Protein AF-A0A960VDH6-F1 (afdb_monomer)

Secondary structure (DSSP, 8-state):
--HHHHHHHHHHHHTT--------S-HHHHHHHHHHHHH-HHHHHHS--TTS-HHHHHHHHHHHHHHHHHHHHHHT-EEES--SPTT-EEEE-TT--TTTEEEES---SSSPEEEEEEE--EEETTTTEEEE-EEEE-

pLDDT: mean 88.42, std 13.86, range [44.41, 98.31]

Nearest PDB structures (foldseek):
  3a6m-assembly1_B  TM=4.992E-01  e=5.431E-04  Thermus thermophilus HB8
  1dkg-assembly1_B  TM=3.661E-01  e=7.391E-02  Escherichia coli
  8xi9-assembly1_A  TM=3.952E-01  e=8.824E+00  Homo sapiens

Sequence (138 aa):
MGIKQAFLAFFRALKKEQLPSTVSESPHLDLLKLLQQEGRLIDFLKEDITSYSDAQVGAAVRKIHAECAKTLELRLSIRPIFKEEENSSVIISLGYDPKEVKVIGNVKGIPPYKGKLLHKGWRAHRGNEVIYPAQVEV

Structure (mmCIF, N/CA/C/O backbone):
data_AF-A0A960VDH6-F1
#
_entry.id   AF-A0A960VDH6-F1
#
loop_
_atom_site.group_PDB
_atom_site.id
_atom_site.type_symbol
_atom_site.label_atom_id
_atom_site.label_alt_id
_atom_site.label_comp_id
_atom_site.label_asym_id
_atom_site.label_entity_id
_atom_site.label_seq_id
_atom_site.pdbx_PDB_ins_code
_atom_site.Cartn_x
_atom_site.Cartn_y
_atom_site.Cartn_z
_atom_site.occupancy
_atom_site.B_iso_or_equiv
_atom_site.auth_seq_id
_atom_site.auth_comp_id
_atom_site.auth_asym_id
_atom_site.auth_atom_id
_atom_site.pdbx_PDB_model_num
ATOM 1 N N . MET A 1 1 ? -51.129 4.937 -35.009 1.00 53.69 1 MET A N 1
ATOM 2 C CA . MET A 1 1 ? -49.772 4.882 -34.420 1.00 53.69 1 MET A CA 1
ATOM 3 C C . MET A 1 1 ? -49.440 3.411 -34.192 1.00 53.69 1 MET A C 1
ATOM 5 O O . MET A 1 1 ? -50.137 2.765 -33.424 1.00 53.69 1 MET A O 1
ATOM 9 N N . GLY A 1 2 ? -48.542 2.825 -34.990 1.00 61.69 2 GLY A N 1
ATOM 10 C CA . GLY A 1 2 ? -48.404 1.363 -35.101 1.00 61.69 2 GLY A CA 1
ATOM 11 C C . GLY A 1 2 ? -47.497 0.748 -34.035 1.00 61.69 2 GLY A C 1
ATOM 12 O O . GLY A 1 2 ? -46.556 1.392 -33.583 1.00 61.69 2 GLY A O 1
ATOM 13 N N . ILE A 1 3 ? -47.732 -0.522 -33.697 1.00 67.00 3 ILE A N 1
ATOM 14 C CA . ILE A 1 3 ? -46.971 -1.325 -32.715 1.00 67.00 3 ILE A CA 1
ATOM 15 C C . ILE A 1 3 ? -45.448 -1.206 -32.915 1.00 67.00 3 ILE A C 1
ATOM 17 O O . ILE A 1 3 ? -44.700 -1.167 -31.945 1.00 67.00 3 ILE A O 1
ATOM 21 N N . LYS A 1 4 ? -44.980 -1.032 -34.160 1.00 63.22 4 LYS A N 1
ATOM 22 C CA . LYS A 1 4 ? -43.563 -0.788 -34.478 1.00 63.22 4 LYS A CA 1
ATOM 23 C C . LYS A 1 4 ? -42.997 0.494 -33.850 1.00 63.22 4 LYS A C 1
ATOM 25 O O . LYS A 1 4 ? -41.855 0.483 -33.411 1.00 63.22 4 LYS A O 1
ATOM 30 N N . GLN A 1 5 ? -43.770 1.580 -33.771 1.00 69.12 5 GLN A N 1
ATOM 31 C CA . GLN A 1 5 ? -43.338 2.819 -33.110 1.00 69.12 5 GLN A CA 1
ATOM 32 C C . GLN A 1 5 ? -43.310 2.668 -31.587 1.00 69.12 5 GLN A C 1
ATOM 34 O O . GLN A 1 5 ? -42.372 3.149 -30.959 1.00 69.12 5 GLN A O 1
ATOM 39 N N . ALA A 1 6 ? -44.282 1.960 -31.005 1.00 72.06 6 ALA A N 1
ATOM 40 C CA . ALA A 1 6 ? -44.299 1.669 -29.570 1.00 72.06 6 ALA A CA 1
ATOM 41 C C . ALA A 1 6 ? -43.136 0.744 -29.166 1.00 72.06 6 ALA A C 1
ATOM 43 O O . ALA A 1 6 ? -42.468 0.993 -28.168 1.00 72.06 6 ALA A O 1
ATOM 44 N N . PHE A 1 7 ? -42.829 -0.262 -29.988 1.00 70.81 7 PHE A N 1
ATOM 45 C CA . PHE A 1 7 ? -41.711 -1.182 -29.777 1.00 70.81 7 PHE A CA 1
ATOM 46 C C . PHE A 1 7 ? -40.356 -0.480 -29.928 1.00 70.81 7 PHE A C 1
ATOM 48 O O . PHE A 1 7 ? -39.466 -0.651 -29.099 1.00 70.81 7 PHE A O 1
ATOM 55 N N . LEU A 1 8 ? -40.209 0.387 -30.936 1.00 70.06 8 LEU A N 1
ATOM 56 C CA . LEU A 1 8 ? -38.997 1.186 -31.115 1.00 70.06 8 LEU A CA 1
ATOM 57 C C . LEU A 1 8 ? -38.811 2.201 -29.978 1.00 70.06 8 LEU A C 1
ATOM 59 O O . LEU A 1 8 ? -37.687 2.403 -29.531 1.00 70.06 8 LEU A O 1
ATOM 63 N N . ALA A 1 9 ? -39.896 2.808 -29.484 1.00 71.25 9 ALA A N 1
ATOM 64 C CA . ALA A 1 9 ? -39.872 3.702 -28.326 1.00 71.25 9 ALA A CA 1
ATOM 65 C C . ALA A 1 9 ? -39.514 2.958 -27.029 1.00 71.25 9 ALA A C 1
ATOM 67 O O . ALA A 1 9 ? -38.718 3.472 -26.247 1.00 71.25 9 ALA A O 1
ATOM 68 N N . PHE A 1 10 ? -40.019 1.735 -26.844 1.00 68.06 10 PHE A N 1
ATOM 69 C CA . PHE A 1 10 ? -39.674 0.860 -25.723 1.00 68.06 10 PHE A CA 1
ATOM 70 C C . PHE A 1 10 ? -38.188 0.472 -25.738 1.00 68.06 10 PHE A C 1
ATOM 72 O O . PHE A 1 10 ? -37.495 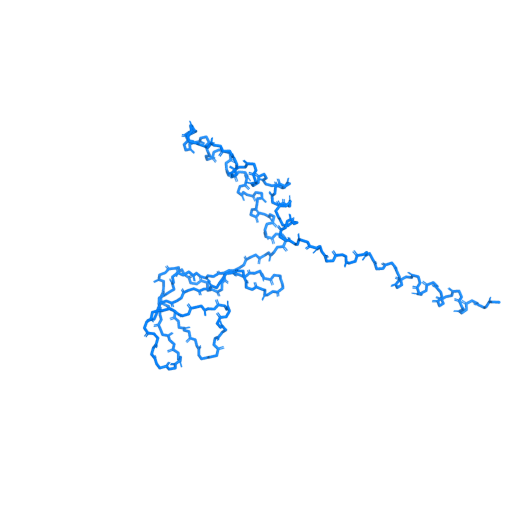0.666 -24.745 1.00 68.06 10 PHE A O 1
ATOM 79 N N . PHE A 1 11 ? -37.645 0.052 -26.886 1.00 66.38 11 PHE A N 1
ATOM 80 C CA . PHE A 1 11 ? -36.203 -0.202 -27.026 1.00 66.38 11 PHE A CA 1
ATOM 81 C C . PHE A 1 11 ? -35.354 1.064 -26.833 1.00 66.38 11 PHE A C 1
ATOM 83 O O . PHE A 1 11 ? -34.258 0.999 -26.277 1.00 66.38 11 PHE A O 1
ATOM 90 N N . ARG A 1 12 ? -35.858 2.236 -27.243 1.00 65.56 12 ARG A N 1
ATOM 91 C CA . ARG A 1 12 ? -35.209 3.529 -26.970 1.00 65.56 12 ARG A CA 1
ATOM 92 C C . ARG A 1 12 ? -35.202 3.865 -25.479 1.00 65.56 12 ARG A C 1
ATOM 94 O O . ARG A 1 12 ? -34.223 4.443 -25.025 1.00 65.56 12 ARG A O 1
ATOM 101 N N . ALA A 1 13 ? -36.259 3.512 -24.748 1.00 61.50 13 ALA A N 1
ATOM 102 C CA . ALA A 1 13 ? -36.373 3.699 -23.304 1.00 61.50 13 ALA A CA 1
ATOM 103 C C . ALA A 1 13 ? -35.462 2.735 -22.527 1.00 61.50 13 ALA A C 1
ATOM 105 O O . ALA A 1 13 ? -34.745 3.187 -21.641 1.00 61.50 13 ALA A O 1
ATOM 106 N N . LEU A 1 14 ? -35.368 1.463 -22.938 1.00 61.03 14 LEU A N 1
ATOM 107 C CA . LEU A 1 14 ? -34.415 0.501 -22.363 1.00 61.03 14 LEU A CA 1
ATOM 108 C C . LEU A 1 14 ? -32.952 0.923 -22.571 1.00 61.03 14 LEU A C 1
ATOM 110 O O . LEU A 1 14 ? -32.110 0.687 -21.714 1.00 61.03 14 LEU A O 1
ATOM 114 N N . LYS A 1 15 ? -32.635 1.601 -23.684 1.00 56.47 15 LYS A N 1
ATOM 115 C CA . LYS A 1 15 ? -31.301 2.184 -23.912 1.00 56.47 15 LYS A CA 1
A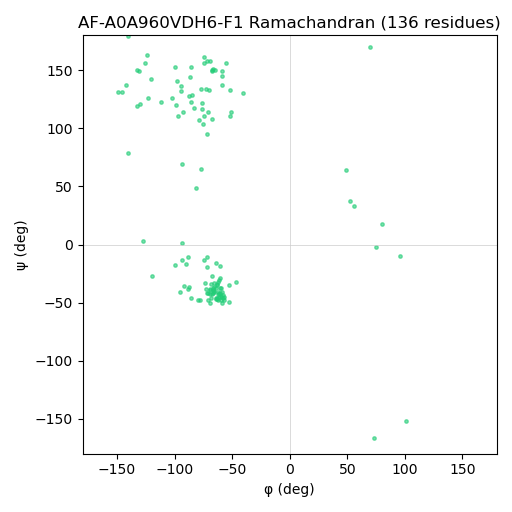TOM 116 C C . LYS A 1 15 ? -31.047 3.457 -23.085 1.00 56.47 15 LYS A C 1
ATOM 118 O O . LYS A 1 15 ? -29.917 3.929 -23.044 1.00 56.47 15 LYS A O 1
ATOM 123 N N . LYS A 1 16 ? -32.092 4.041 -22.483 1.00 50.66 16 LYS A N 1
ATOM 124 C CA . LYS A 1 16 ? -32.052 5.317 -21.748 1.00 50.66 16 LYS A CA 1
ATOM 125 C C . LYS A 1 16 ? -31.971 5.139 -20.230 1.00 50.66 16 LYS A C 1
ATOM 127 O O . LYS A 1 16 ? -31.534 6.067 -19.561 1.00 50.66 16 LYS A O 1
ATOM 132 N N . GLU A 1 17 ? -32.288 3.960 -19.697 1.00 45.94 17 GLU A N 1
ATOM 133 C CA . GLU A 1 17 ? -31.935 3.562 -18.323 1.00 45.94 17 GLU A CA 1
ATOM 134 C C . GLU A 1 17 ? -30.487 3.064 -18.240 1.00 45.94 17 GLU A C 1
ATOM 136 O O . GLU A 1 17 ? -30.166 2.023 -17.671 1.00 45.94 17 GLU A O 1
ATOM 141 N N . GLN A 1 18 ? -29.570 3.840 -18.807 1.00 51.88 18 GLN A N 1
ATOM 142 C CA . GLN A 1 18 ? -28.192 3.754 -18.371 1.00 51.88 18 GLN A CA 1
ATOM 143 C C . GLN A 1 18 ? -28.166 4.486 -17.029 1.00 51.88 18 GLN A C 1
ATOM 145 O O . GLN A 1 18 ? -28.280 5.713 -17.005 1.00 51.88 18 GLN A O 1
ATOM 150 N N . LEU A 1 19 ? -28.118 3.730 -15.919 1.00 48.94 19 LEU A N 1
ATOM 151 C CA . LEU A 1 19 ? -27.856 4.293 -14.588 1.00 48.94 19 LEU A CA 1
ATOM 152 C C . LEU A 1 19 ? -26.758 5.349 -14.746 1.00 48.94 19 LEU A C 1
ATOM 154 O O . LEU A 1 19 ? -25.769 5.044 -15.423 1.00 48.94 19 LEU A O 1
ATOM 158 N N . PRO A 1 20 ? -26.933 6.568 -14.204 1.00 44.41 20 PRO A N 1
ATOM 159 C CA . PRO A 1 20 ? -26.002 7.654 -14.448 1.00 44.41 20 PRO A CA 1
ATOM 160 C C . PRO A 1 20 ? -24.590 7.164 -14.139 1.00 44.41 20 PRO A C 1
ATOM 162 O O . PRO A 1 20 ? -24.248 6.874 -12.996 1.00 44.41 20 PRO A O 1
ATOM 165 N N . SER A 1 21 ? -23.776 7.021 -15.185 1.00 57.09 21 SER A N 1
ATOM 166 C CA . SER A 1 21 ? -22.358 6.717 -15.072 1.00 57.09 21 SER A CA 1
ATOM 167 C C . SER A 1 21 ? -21.658 8.004 -14.664 1.00 57.09 21 SER A C 1
ATOM 169 O O . SER A 1 21 ? -20.916 8.598 -15.446 1.00 57.09 21 SER A O 1
ATOM 171 N N . THR A 1 22 ? -21.961 8.506 -13.469 1.00 53.09 22 THR A N 1
ATOM 172 C CA . THR A 1 22 ? -21.198 9.605 -12.898 1.00 53.09 22 THR A CA 1
ATOM 173 C C . THR A 1 22 ? -19.859 9.014 -12.508 1.00 53.09 22 THR A C 1
ATOM 175 O O . THR A 1 22 ? -19.713 8.411 -11.444 1.00 53.09 22 THR A O 1
ATOM 178 N N . VAL A 1 23 ? -18.879 9.143 -13.402 1.00 61.03 23 VAL A N 1
ATOM 179 C CA . VAL A 1 23 ? -17.484 9.179 -12.974 1.00 61.03 23 VAL A CA 1
ATOM 180 C C . VAL A 1 23 ? -17.448 10.238 -11.883 1.00 61.03 23 VAL A C 1
ATOM 182 O O . VAL A 1 23 ? -17.803 11.388 -12.133 1.00 61.03 23 VAL A O 1
ATOM 185 N N . SER A 1 24 ? -17.161 9.813 -10.657 1.00 71.25 24 SER A N 1
ATOM 186 C CA . SER A 1 24 ? -17.081 10.724 -9.526 1.00 71.25 24 SER A CA 1
ATOM 187 C C . SER A 1 24 ? -16.151 11.877 -9.870 1.00 71.25 24 SER A C 1
ATOM 189 O O . SER A 1 24 ? -15.046 11.645 -10.361 1.00 71.25 24 SER A O 1
ATOM 191 N N . GLU A 1 25 ? -16.576 13.107 -9.589 1.00 78.31 25 GLU A N 1
ATOM 192 C CA . GLU A 1 25 ? -15.725 14.292 -9.741 1.00 78.31 25 GLU A CA 1
ATOM 193 C C . GLU A 1 25 ? -14.480 14.211 -8.842 1.00 78.31 25 GLU A C 1
ATOM 195 O O . GLU A 1 25 ? -13.485 14.889 -9.092 1.00 78.31 25 GLU A O 1
ATOM 200 N N . SER A 1 26 ? -14.502 13.348 -7.815 1.00 87.06 26 SER A N 1
ATOM 201 C CA . SER A 1 26 ? -13.379 13.135 -6.909 1.00 87.06 26 SER A CA 1
ATOM 202 C C . SER A 1 26 ? -13.198 11.655 -6.518 1.00 87.06 26 SER A C 1
ATOM 204 O O . SER A 1 26 ? -13.543 11.239 -5.405 1.00 87.06 26 SER A O 1
ATOM 206 N N . PRO A 1 27 ? -12.596 10.832 -7.403 1.00 85.88 27 PRO A N 1
ATOM 207 C CA . PRO A 1 27 ? -12.408 9.398 -7.159 1.00 85.88 27 PRO A CA 1
ATOM 208 C C . PRO A 1 27 ? -11.537 9.093 -5.930 1.00 85.88 27 PRO A C 1
ATOM 210 O O . PRO A 1 27 ? -11.729 8.083 -5.253 1.00 85.88 27 PRO A O 1
ATOM 213 N N . HIS A 1 28 ? -10.592 9.982 -5.610 1.00 88.44 28 HIS A N 1
ATOM 214 C CA . HIS A 1 28 ? -9.726 9.847 -4.439 1.00 88.44 28 HIS A CA 1
ATOM 215 C C . HIS A 1 28 ? -10.498 10.034 -3.126 1.00 88.44 28 HIS A C 1
ATOM 217 O O . HIS A 1 28 ? -10.264 9.295 -2.169 1.00 88.44 28 HIS A O 1
ATOM 223 N N . LEU A 1 29 ? -11.452 10.972 -3.077 1.00 93.12 29 LEU A N 1
ATOM 224 C CA . LEU A 1 29 ? -12.315 11.137 -1.908 1.00 93.12 29 LEU A CA 1
ATOM 225 C C . LEU A 1 29 ? -13.268 9.955 -1.747 1.00 93.12 29 LEU A C 1
ATOM 227 O O . LEU A 1 29 ? -13.548 9.560 -0.620 1.00 93.12 29 LEU A O 1
ATOM 231 N N . ASP A 1 30 ? -13.734 9.351 -2.837 1.00 90.94 30 ASP A N 1
ATOM 232 C CA . ASP A 1 30 ? -14.597 8.172 -2.749 1.00 90.94 30 ASP A CA 1
ATOM 233 C C . ASP A 1 30 ? -13.862 6.938 -2.230 1.00 90.94 30 ASP A C 1
ATOM 235 O O . ASP A 1 30 ? -14.407 6.212 -1.397 1.00 90.94 30 ASP A O 1
ATOM 239 N N . LEU A 1 31 ? -12.604 6.734 -2.631 1.00 91.25 31 LEU A N 1
ATOM 240 C CA . LEU A 1 31 ? -11.763 5.708 -2.019 1.00 91.25 31 LEU A CA 1
ATOM 241 C C . LEU A 1 31 ? -11.590 5.953 -0.512 1.00 91.25 31 LEU A C 1
ATOM 243 O O . LEU A 1 31 ? -11.740 5.023 0.280 1.00 91.25 31 LEU A O 1
ATOM 247 N N . LEU A 1 32 ? -11.322 7.197 -0.104 1.00 95.00 32 LEU A N 1
ATOM 248 C CA . LEU A 1 32 ? -11.192 7.553 1.312 1.00 95.00 32 LEU A CA 1
ATOM 249 C C . LEU A 1 32 ? -12.491 7.329 2.096 1.00 95.00 32 LEU A C 1
ATOM 251 O O . LEU A 1 32 ? -12.436 6.794 3.203 1.00 95.00 32 LEU A O 1
ATOM 255 N N . LYS A 1 33 ? -13.655 7.672 1.525 1.00 95.19 33 LYS A N 1
ATOM 256 C CA . LYS A 1 33 ? -14.966 7.386 2.134 1.00 95.19 33 LYS A CA 1
ATOM 257 C C . LYS A 1 33 ? -15.137 5.891 2.381 1.00 95.19 33 LYS A C 1
ATOM 259 O O . LYS A 1 33 ? -15.520 5.519 3.482 1.00 95.19 33 LYS A O 1
ATOM 264 N N . LEU A 1 34 ? -14.808 5.047 1.400 1.00 94.62 34 LEU A N 1
ATOM 265 C CA . LEU A 1 34 ? -14.911 3.590 1.539 1.00 94.62 34 LEU A CA 1
ATOM 266 C C . LEU A 1 34 ? -13.990 3.054 2.640 1.00 94.62 34 LEU A C 1
ATOM 268 O O . LEU A 1 34 ? -14.432 2.293 3.494 1.00 94.62 34 LEU A O 1
ATOM 272 N N . LEU A 1 35 ? -12.724 3.476 2.659 1.00 96.88 35 LEU A N 1
ATOM 273 C CA . LEU A 1 35 ? -11.766 3.045 3.685 1.00 96.88 35 LEU A CA 1
ATOM 274 C C . LEU A 1 35 ? -12.179 3.497 5.091 1.00 96.88 35 LEU A C 1
ATOM 276 O O . LEU A 1 35 ? -11.977 2.767 6.062 1.00 96.88 35 LEU A O 1
ATOM 280 N N . GLN A 1 36 ? -12.787 4.676 5.207 1.00 97.62 36 GLN A N 1
ATOM 281 C CA . GLN A 1 36 ? -13.341 5.147 6.469 1.00 97.62 36 GLN A CA 1
ATOM 282 C C . GLN A 1 36 ? -14.594 4.365 6.883 1.00 97.62 36 GLN A C 1
ATOM 284 O O . GLN A 1 36 ? -14.683 3.946 8.033 1.00 97.62 36 GLN A O 1
ATOM 289 N N . GLN A 1 37 ? -15.549 4.161 5.971 1.00 96.56 37 GLN A N 1
ATOM 290 C CA . GLN A 1 37 ? -16.810 3.466 6.252 1.00 96.56 37 GLN A CA 1
ATOM 291 C C . GLN A 1 37 ? -16.590 2.014 6.676 1.00 96.56 37 GLN A C 1
ATOM 293 O O . GLN A 1 37 ? -17.229 1.554 7.617 1.00 96.56 37 GLN A O 1
ATOM 298 N N . GLU A 1 38 ? -15.684 1.313 5.999 1.00 95.62 38 GLU A N 1
ATOM 299 C CA . GLU A 1 38 ? -15.466 -0.115 6.228 1.00 95.62 38 GLU A CA 1
ATOM 300 C C . GLU A 1 38 ? -14.443 -0.383 7.336 1.00 95.62 38 GLU A C 1
ATOM 302 O O . GLU A 1 38 ? -14.621 -1.327 8.095 1.00 95.62 38 GLU A O 1
ATOM 307 N N . GLY A 1 39 ? -13.373 0.420 7.434 1.00 95.62 39 GLY A N 1
ATOM 308 C CA . GLY A 1 39 ? -12.230 0.119 8.305 1.00 95.62 39 GLY A CA 1
ATOM 309 C C . GLY A 1 39 ? -11.815 1.220 9.275 1.00 95.62 39 GLY A C 1
ATOM 310 O O . GLY A 1 39 ? -10.832 1.035 9.983 1.00 95.62 39 GLY A O 1
ATOM 311 N N . ARG A 1 40 ? -12.525 2.355 9.330 1.00 97.25 40 ARG A N 1
ATOM 312 C CA . ARG A 1 40 ? -12.214 3.501 10.211 1.00 97.25 40 ARG A CA 1
ATOM 313 C C . ARG A 1 40 ? -10.796 4.066 10.046 1.00 97.25 40 ARG A C 1
ATOM 315 O O . ARG A 1 40 ? -10.190 4.533 11.011 1.00 97.25 40 ARG A O 1
ATOM 322 N N . LEU A 1 41 ? -10.252 4.019 8.827 1.00 97.81 41 LEU A N 1
ATOM 323 C CA . LEU A 1 41 ? -8.872 4.437 8.557 1.00 97.81 41 LEU A CA 1
ATOM 324 C C . LEU A 1 41 ? -8.587 5.883 8.986 1.00 97.81 41 LEU A C 1
ATOM 326 O O . LEU A 1 41 ? -7.549 6.151 9.582 1.00 97.81 41 LEU A O 1
ATOM 330 N N . ILE A 1 42 ? -9.484 6.819 8.666 1.00 97.69 42 ILE A N 1
ATOM 331 C CA . ILE A 1 42 ? -9.277 8.244 8.951 1.00 97.69 42 ILE A CA 1
ATOM 332 C C . ILE A 1 42 ? -9.331 8.483 10.457 1.00 97.69 42 ILE A C 1
ATOM 334 O O . ILE A 1 42 ? -8.467 9.188 10.968 1.00 97.69 42 ILE A O 1
ATOM 338 N N . ASP A 1 43 ? -10.283 7.864 11.164 1.00 96.88 43 ASP A N 1
ATOM 339 C CA . ASP A 1 43 ? -10.349 7.949 12.630 1.00 96.88 43 ASP A CA 1
ATOM 340 C C . ASP A 1 43 ? -9.043 7.457 13.259 1.00 96.88 43 ASP A C 1
ATOM 342 O O . ASP A 1 43 ? -8.465 8.146 14.092 1.00 96.88 43 ASP A O 1
ATOM 346 N N . PHE A 1 44 ? -8.543 6.296 12.820 1.00 96.44 44 PHE A N 1
ATOM 347 C CA . PHE A 1 44 ? -7.299 5.725 13.334 1.00 96.44 44 PHE A CA 1
ATOM 348 C C . PHE A 1 44 ? -6.092 6.644 13.115 1.00 96.44 44 PHE A C 1
ATOM 350 O O . PHE A 1 44 ? -5.300 6.838 14.028 1.00 96.44 44 PHE A O 1
ATOM 357 N N . LEU A 1 45 ? -5.955 7.237 11.924 1.00 97.00 45 LEU A N 1
ATOM 358 C CA . LEU A 1 45 ? -4.850 8.152 11.610 1.00 97.00 45 LEU A CA 1
ATOM 359 C C . LEU A 1 45 ? -4.960 9.512 12.320 1.00 97.00 45 LEU A C 1
ATOM 361 O O . LEU A 1 45 ? -3.976 10.248 12.377 1.00 97.00 45 LEU A O 1
ATOM 365 N N . LYS A 1 46 ? -6.154 9.882 12.794 1.00 97.06 46 LYS A N 1
ATOM 366 C CA . LYS A 1 46 ? -6.415 11.128 13.529 1.00 97.06 46 LYS A CA 1
ATOM 367 C C . LYS A 1 46 ? -6.337 10.963 15.047 1.00 97.06 46 LYS A C 1
ATOM 369 O O . LYS A 1 46 ? -6.295 11.978 15.738 1.00 97.06 46 LYS A O 1
ATOM 374 N N . GLU A 1 47 ? -6.319 9.732 15.545 1.00 95.50 47 GLU A N 1
ATOM 375 C CA . GLU A 1 47 ? -6.169 9.418 16.963 1.00 95.50 47 GLU A CA 1
ATOM 376 C C . GLU A 1 47 ? -4.729 9.679 17.429 1.00 95.50 47 GLU A C 1
ATOM 378 O O . GLU A 1 47 ? -3.765 9.258 16.785 1.00 95.50 47 GLU A O 1
ATOM 383 N N . ASP A 1 48 ? -4.575 10.343 18.576 1.00 96.00 48 ASP A N 1
ATOM 384 C CA . ASP A 1 48 ? -3.282 10.427 19.253 1.00 96.00 48 ASP A CA 1
ATOM 385 C C . ASP A 1 48 ? -3.022 9.125 20.010 1.00 96.00 48 ASP A C 1
ATOM 387 O O . ASP A 1 48 ? -3.625 8.851 21.049 1.00 96.00 48 ASP A O 1
ATOM 391 N N . ILE A 1 49 ? -2.102 8.320 19.482 1.00 95.75 49 ILE A N 1
ATOM 392 C CA . ILE A 1 49 ? -1.780 7.019 20.062 1.00 95.75 49 ILE A CA 1
ATOM 393 C C . ILE A 1 49 ? -0.603 7.031 21.041 1.00 95.75 49 ILE A C 1
ATOM 395 O O . ILE A 1 49 ? -0.244 5.976 21.557 1.00 95.75 49 ILE A O 1
ATOM 399 N N . THR A 1 50 ? 0.004 8.191 21.312 1.00 96.69 50 THR A N 1
ATOM 400 C CA . THR A 1 50 ? 1.256 8.292 22.089 1.00 96.69 50 THR A CA 1
ATOM 401 C C . THR A 1 50 ? 1.144 7.756 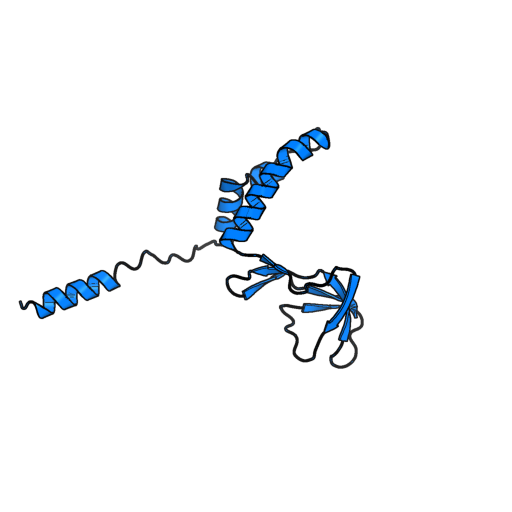23.516 1.00 96.69 50 THR A C 1
ATOM 403 O O . THR A 1 50 ? 2.131 7.282 24.074 1.00 96.69 50 THR A O 1
ATOM 406 N N . SER A 1 51 ? -0.053 7.811 24.104 1.00 95.62 51 SER A N 1
ATOM 407 C CA . SER A 1 51 ? -0.318 7.335 25.466 1.00 95.62 51 SER A CA 1
ATOM 408 C C . SER A 1 51 ? -0.697 5.851 25.553 1.00 95.62 51 SER A C 1
ATOM 410 O O . SER A 1 51 ? -0.741 5.299 26.655 1.00 95.62 51 SER A O 1
ATOM 412 N N . TYR A 1 52 ? -0.968 5.187 24.424 1.00 96.06 52 TYR A N 1
ATOM 413 C CA . TYR A 1 52 ? -1.341 3.775 24.412 1.00 96.06 52 TYR A CA 1
ATOM 414 C C . TYR A 1 52 ? -0.106 2.876 24.372 1.00 96.06 52 TYR A C 1
ATOM 416 O O . TYR A 1 52 ? 0.880 3.150 23.695 1.00 96.06 52 TYR A O 1
ATOM 424 N N . SER A 1 53 ? -0.189 1.740 25.059 1.00 97.56 53 SER A N 1
ATOM 425 C CA . SER A 1 53 ? 0.806 0.675 24.923 1.00 97.56 53 SER A CA 1
ATOM 426 C C . SER A 1 53 ? 0.693 -0.046 23.575 1.00 97.56 53 SER A C 1
ATOM 428 O O . SER A 1 53 ? -0.393 -0.134 22.992 1.00 97.56 53 SER A O 1
ATOM 430 N N . ASP A 1 54 ? 1.780 -0.688 23.139 1.00 97.31 54 ASP A N 1
ATOM 431 C CA . ASP A 1 54 ? 1.802 -1.533 21.934 1.00 97.31 54 ASP A CA 1
ATOM 432 C C . ASP A 1 54 ? 0.703 -2.606 21.941 1.00 97.31 54 ASP A C 1
ATOM 434 O O . ASP A 1 54 ? 0.128 -2.930 20.902 1.00 97.31 54 ASP A O 1
ATOM 438 N N . ALA A 1 55 ? 0.369 -3.146 23.118 1.00 96.75 55 ALA A N 1
ATOM 439 C CA . ALA A 1 55 ? -0.694 -4.135 23.266 1.00 96.75 55 ALA A CA 1
ATOM 440 C C . ALA A 1 55 ? -2.082 -3.539 22.974 1.00 96.75 55 ALA A C 1
ATOM 442 O O . ALA A 1 55 ? -2.890 -4.169 22.289 1.00 96.75 55 ALA A O 1
ATOM 443 N N . GLN A 1 56 ? -2.353 -2.320 23.451 1.00 94.81 56 GLN A N 1
ATOM 444 C CA . GLN A 1 56 ? -3.613 -1.613 23.201 1.00 94.81 56 GLN A CA 1
ATOM 445 C C . GLN A 1 56 ? -3.735 -1.204 21.730 1.00 94.81 56 GLN A C 1
ATOM 447 O O . GLN A 1 56 ? -4.763 -1.476 21.105 1.00 94.81 56 GLN A O 1
ATOM 452 N N . VAL A 1 57 ? -2.670 -0.635 21.152 1.00 96.12 57 VAL A N 1
ATOM 453 C CA . VAL A 1 57 ? -2.626 -0.296 19.721 1.00 96.12 57 VAL A CA 1
ATOM 454 C C . VAL A 1 57 ? -2.815 -1.558 18.882 1.00 96.12 57 VAL A C 1
ATOM 456 O O . VAL A 1 57 ? -3.666 -1.597 17.995 1.00 96.12 57 VAL A O 1
ATOM 459 N N . GLY A 1 58 ? -2.086 -2.626 19.209 1.00 95.31 58 GLY A N 1
ATOM 460 C CA . GLY A 1 58 ? -2.162 -3.918 18.536 1.00 95.31 58 GLY A CA 1
ATOM 461 C C . GLY A 1 58 ? -3.552 -4.555 18.587 1.00 95.31 58 GLY A C 1
ATOM 462 O O . GLY A 1 58 ? -3.982 -5.153 17.600 1.00 95.31 58 GLY A O 1
ATOM 463 N N . ALA A 1 59 ? -4.271 -4.423 19.704 1.00 91.69 59 ALA A N 1
ATOM 464 C CA . ALA A 1 59 ? -5.632 -4.938 19.842 1.00 91.69 59 ALA A CA 1
ATOM 465 C C . ALA A 1 59 ? -6.624 -4.213 18.915 1.00 91.69 59 ALA A C 1
ATOM 467 O O . ALA A 1 59 ? -7.466 -4.863 18.294 1.00 91.69 59 ALA A O 1
ATOM 468 N N . ALA A 1 60 ? -6.501 -2.890 18.774 1.00 90.94 60 ALA A N 1
ATOM 469 C CA . ALA A 1 60 ? -7.390 -2.088 17.935 1.00 90.94 60 ALA A CA 1
ATOM 470 C C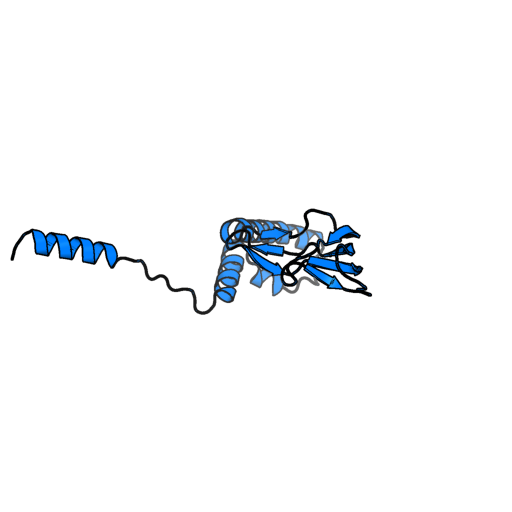 . ALA A 1 60 ? -7.030 -2.166 16.438 1.00 90.94 60 ALA A C 1
ATOM 472 O O . ALA A 1 60 ? -7.897 -2.412 15.592 1.00 90.94 60 ALA A O 1
ATOM 473 N N . VAL A 1 61 ? -5.747 -2.000 16.095 1.00 96.50 61 VAL A N 1
ATOM 474 C CA . VAL A 1 61 ? -5.298 -1.822 14.704 1.00 96.50 61 VAL A CA 1
ATOM 475 C C . VAL A 1 61 ? -5.492 -3.072 13.849 1.00 96.50 61 VAL A C 1
ATOM 477 O O . VAL A 1 61 ? -5.704 -2.960 12.647 1.00 96.50 61 VAL A O 1
ATOM 480 N N . ARG A 1 62 ? -5.482 -4.275 14.440 1.00 96.81 62 ARG A N 1
ATOM 481 C CA . ARG A 1 62 ? -5.666 -5.530 13.686 1.00 96.81 62 ARG A CA 1
ATOM 482 C C . ARG A 1 62 ? -6.993 -5.566 12.933 1.00 96.81 62 ARG A C 1
ATOM 484 O O . ARG A 1 62 ? -7.019 -6.009 11.786 1.00 96.81 62 ARG A O 1
ATOM 491 N N . LYS A 1 63 ? -8.073 -5.083 13.557 1.00 95.94 63 LYS A N 1
ATOM 492 C CA . LYS A 1 63 ? -9.396 -5.024 12.925 1.00 95.94 63 LYS A CA 1
ATOM 493 C C . LYS A 1 63 ? -9.423 -3.980 11.804 1.00 95.94 63 LYS A C 1
ATOM 495 O O . LYS A 1 63 ? -9.755 -4.326 10.675 1.00 95.94 63 LYS A O 1
ATOM 500 N N . ILE A 1 64 ? -8.968 -2.761 12.104 1.00 97.69 64 ILE A N 1
ATOM 501 C CA . ILE A 1 64 ? -8.845 -1.640 11.151 1.00 97.69 64 ILE A CA 1
ATOM 502 C C . ILE A 1 64 ? -8.051 -2.073 9.911 1.00 97.69 64 ILE A C 1
ATOM 504 O O . ILE A 1 64 ? -8.501 -1.909 8.778 1.00 97.69 64 ILE A O 1
ATOM 508 N N . HIS A 1 65 ? -6.890 -2.697 10.125 1.00 97.94 65 HIS A N 1
ATOM 509 C CA . HIS A 1 65 ? -6.036 -3.230 9.070 1.00 97.94 65 HIS A CA 1
ATOM 510 C C . HIS A 1 65 ? -6.770 -4.271 8.218 1.00 97.94 65 HIS A C 1
ATOM 512 O O . HIS A 1 65 ? -6.765 -4.169 6.992 1.00 97.94 65 HIS A O 1
ATOM 518 N N . ALA A 1 66 ? -7.409 -5.267 8.843 1.00 97.75 66 ALA A N 1
ATOM 519 C CA . ALA A 1 66 ? -8.114 -6.326 8.124 1.00 97.75 66 ALA A CA 1
ATOM 520 C C . ALA A 1 66 ? -9.257 -5.778 7.250 1.00 97.75 66 ALA A C 1
ATOM 522 O O . ALA A 1 66 ? -9.411 -6.191 6.099 1.00 97.75 66 ALA A O 1
ATOM 523 N N . GLU A 1 67 ? -10.027 -4.821 7.766 1.00 97.62 67 GLU A N 1
ATOM 524 C CA . GLU A 1 67 ? -11.156 -4.208 7.060 1.00 97.62 67 GLU A CA 1
ATOM 525 C C . GLU A 1 67 ? -10.695 -3.294 5.911 1.00 97.62 67 GLU A C 1
ATOM 527 O O . GLU A 1 67 ? -11.224 -3.379 4.795 1.00 97.62 67 GLU A O 1
ATOM 532 N N . CYS A 1 68 ? -9.642 -2.496 6.121 1.00 97.19 68 CYS A N 1
ATOM 533 C CA . CYS A 1 68 ? -9.033 -1.689 5.060 1.00 97.19 68 CYS A CA 1
ATOM 534 C C . CYS A 1 68 ? -8.436 -2.569 3.953 1.00 97.19 68 CYS A C 1
ATOM 536 O O . CYS A 1 68 ? -8.684 -2.328 2.770 1.00 97.19 68 CYS A O 1
ATOM 538 N N . ALA A 1 69 ? -7.697 -3.621 4.320 1.00 96.56 69 ALA A N 1
ATOM 539 C CA . ALA A 1 69 ? -7.090 -4.548 3.367 1.00 96.56 69 ALA A CA 1
ATOM 540 C C . ALA A 1 69 ? -8.151 -5.260 2.516 1.00 96.56 69 ALA A C 1
ATOM 542 O O . ALA A 1 69 ? -8.041 -5.302 1.290 1.00 96.56 69 ALA A O 1
ATOM 543 N N . LYS A 1 70 ? -9.227 -5.750 3.147 1.00 96.12 70 LYS A N 1
ATOM 544 C CA . LYS A 1 70 ? -10.374 -6.345 2.446 1.00 96.12 70 LYS A CA 1
ATOM 545 C C . LYS A 1 70 ? -11.007 -5.358 1.461 1.00 96.12 70 LYS A C 1
ATOM 547 O O . LYS A 1 70 ? -11.319 -5.733 0.332 1.00 96.12 70 LYS A O 1
ATOM 552 N N . THR A 1 71 ? -11.176 -4.102 1.867 1.00 94.56 71 THR A N 1
ATOM 553 C CA . THR A 1 71 ? -11.760 -3.052 1.021 1.00 94.56 71 THR A CA 1
ATOM 554 C C . THR A 1 71 ? -10.891 -2.765 -0.204 1.00 94.56 71 THR A C 1
ATOM 556 O O . THR A 1 71 ? -11.407 -2.728 -1.323 1.00 94.56 71 THR A O 1
ATOM 559 N N . LEU A 1 72 ? -9.573 -2.629 -0.026 1.00 93.38 72 LEU A N 1
ATOM 560 C CA . LEU A 1 72 ? -8.633 -2.440 -1.136 1.00 93.38 72 LEU A CA 1
ATOM 561 C C . LEU A 1 72 ? -8.640 -3.629 -2.102 1.00 93.38 72 LEU A C 1
ATOM 563 O O . LEU A 1 7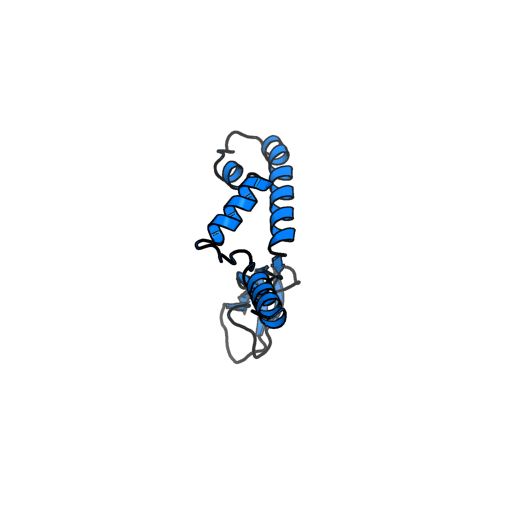2 ? -8.664 -3.430 -3.318 1.00 93.38 72 LEU A O 1
ATOM 567 N N . GLU A 1 73 ? -8.670 -4.856 -1.582 1.00 93.38 73 GLU A N 1
ATOM 568 C CA . GLU A 1 73 ? -8.684 -6.058 -2.414 1.00 93.38 73 GLU A CA 1
ATOM 569 C C . GLU A 1 73 ? -9.953 -6.146 -3.273 1.00 93.38 73 GLU A C 1
ATOM 571 O O . GLU A 1 73 ? -9.860 -6.348 -4.484 1.00 93.38 73 GLU A O 1
ATOM 576 N N . LEU A 1 74 ? -11.128 -5.916 -2.671 1.00 90.50 74 LEU A N 1
ATOM 577 C CA . LEU A 1 74 ? -12.424 -5.974 -3.357 1.00 90.50 74 LEU A CA 1
ATOM 578 C C . LEU A 1 74 ? -12.600 -4.879 -4.416 1.00 90.50 74 LEU A C 1
ATOM 580 O O . LEU A 1 74 ? -13.299 -5.081 -5.412 1.00 90.50 74 LEU A O 1
ATOM 584 N N . ARG A 1 75 ? -12.028 -3.691 -4.189 1.00 87.44 75 ARG A N 1
ATOM 585 C CA . ARG A 1 75 ? -12.255 -2.527 -5.056 1.00 87.44 75 ARG A CA 1
ATOM 586 C C . ARG A 1 75 ? -11.173 -2.354 -6.120 1.00 87.44 75 ARG A C 1
ATOM 588 O O . ARG A 1 75 ? -11.524 -2.050 -7.260 1.00 87.44 75 ARG A O 1
ATOM 595 N N . LEU A 1 76 ? -9.903 -2.563 -5.765 1.00 88.25 76 LEU A N 1
ATOM 596 C CA . LEU A 1 76 ? -8.741 -2.200 -6.590 1.00 88.25 76 LEU A CA 1
ATOM 597 C C . LEU A 1 76 ? -7.854 -3.393 -6.977 1.00 88.25 76 LEU A C 1
ATOM 599 O O . LEU A 1 76 ? -7.187 -3.337 -8.012 1.00 88.25 76 LEU A O 1
ATOM 603 N N . SER A 1 77 ? -7.841 -4.458 -6.164 1.00 92.38 77 SER A N 1
ATOM 604 C CA . SER A 1 77 ? -6.974 -5.635 -6.339 1.00 92.38 77 SER A CA 1
ATOM 605 C C . SER A 1 77 ? -5.513 -5.230 -6.581 1.00 92.38 77 SER A C 1
ATOM 607 O O . SER A 1 77 ? -4.953 -5.419 -7.660 1.00 92.38 77 SER A O 1
ATOM 609 N N . ILE A 1 78 ? -4.896 -4.594 -5.586 1.00 94.12 78 ILE A N 1
ATOM 610 C CA . ILE A 1 78 ? -3.543 -4.040 -5.716 1.00 94.12 78 ILE A CA 1
ATOM 611 C C . ILE A 1 78 ? -2.525 -5.180 -5.807 1.00 94.12 78 ILE A C 1
ATOM 613 O O . ILE A 1 78 ? -2.569 -6.135 -5.029 1.00 94.12 78 ILE A O 1
ATOM 617 N N . ARG A 1 79 ? -1.600 -5.099 -6.764 1.00 95.12 79 ARG A N 1
ATOM 618 C CA . ARG A 1 79 ? -0.537 -6.091 -6.978 1.00 95.12 79 ARG A CA 1
ATOM 619 C C . ARG A 1 79 ? 0.809 -5.393 -7.151 1.00 95.12 79 ARG A C 1
ATOM 621 O O . ARG A 1 79 ? 0.838 -4.257 -7.631 1.00 95.12 79 ARG A O 1
ATOM 628 N N . PRO A 1 80 ? 1.920 -6.032 -6.759 1.00 96.38 80 PRO A N 1
ATOM 629 C CA . PRO A 1 80 ? 3.230 -5.443 -6.962 1.00 96.38 80 PRO A CA 1
ATOM 630 C C . PRO A 1 80 ? 3.643 -5.522 -8.440 1.00 96.38 80 PRO A C 1
ATOM 632 O O . PRO A 1 80 ? 3.126 -6.356 -9.189 1.00 96.38 80 PRO A O 1
ATOM 635 N N . ILE A 1 81 ? 4.548 -4.637 -8.870 1.00 96.19 81 ILE A N 1
ATOM 636 C CA . ILE A 1 81 ? 5.088 -4.651 -10.241 1.00 96.19 81 ILE A CA 1
ATOM 637 C C . ILE A 1 81 ? 6.143 -5.757 -10.370 1.00 96.19 81 ILE A C 1
ATOM 639 O O . ILE A 1 81 ? 6.050 -6.571 -11.285 1.00 96.19 81 ILE A O 1
ATOM 643 N N . PHE A 1 82 ? 7.075 -5.830 -9.417 1.00 96.88 82 PHE A N 1
ATOM 644 C CA . PHE A 1 82 ? 8.000 -6.955 -9.244 1.00 96.88 82 PHE A CA 1
ATOM 645 C C . PHE A 1 82 ? 7.485 -7.911 -8.165 1.00 96.88 82 PHE A C 1
ATOM 647 O O . PHE A 1 82 ? 6.933 -7.478 -7.155 1.00 96.88 82 PHE A O 1
ATOM 654 N N . LYS A 1 83 ? 7.637 -9.221 -8.375 1.00 96.38 83 LYS A N 1
ATOM 655 C CA . LYS A 1 83 ? 7.264 -10.241 -7.371 1.00 96.38 83 LYS A CA 1
ATOM 656 C C . LYS A 1 83 ? 8.419 -10.569 -6.434 1.00 96.38 83 LYS A C 1
ATOM 658 O O . LYS A 1 83 ? 8.213 -11.198 -5.404 1.00 96.38 83 LYS A O 1
ATOM 663 N N . GLU A 1 84 ? 9.615 -10.186 -6.840 1.00 97.44 84 GLU A N 1
ATOM 664 C CA . GLU A 1 84 ? 10.851 -10.350 -6.121 1.00 97.44 84 GLU A CA 1
ATOM 665 C C . GLU A 1 84 ? 10.857 -9.481 -4.860 1.00 97.44 84 GLU A C 1
ATOM 667 O O . GLU A 1 84 ? 10.260 -8.401 -4.811 1.00 97.44 84 GLU A O 1
ATOM 672 N N . GLU A 1 85 ? 11.550 -9.962 -3.832 1.00 96.88 85 GLU A N 1
ATOM 673 C CA . GLU A 1 85 ? 11.725 -9.221 -2.589 1.00 96.88 85 GLU A CA 1
ATOM 674 C C . GLU A 1 85 ? 12.593 -7.981 -2.807 1.00 96.88 85 GLU A C 1
ATOM 676 O O . GLU A 1 85 ? 13.503 -7.959 -3.645 1.00 96.88 85 GLU A O 1
ATOM 681 N N . GLU A 1 86 ? 12.350 -6.944 -2.014 1.00 95.88 86 GLU A N 1
ATOM 682 C CA . GLU A 1 86 ? 13.243 -5.792 -1.978 1.00 95.88 86 GLU A CA 1
ATOM 683 C C . GLU A 1 86 ? 14.652 -6.243 -1.572 1.00 95.88 86 GLU A C 1
ATOM 685 O O . GLU A 1 86 ? 14.845 -7.147 -0.759 1.00 95.88 86 GLU A O 1
ATOM 690 N N . ASN A 1 87 ? 15.653 -5.591 -2.149 1.00 97.12 87 ASN A N 1
ATOM 691 C CA . ASN A 1 87 ? 17.074 -5.925 -2.135 1.00 97.12 87 ASN A CA 1
ATOM 692 C C . ASN A 1 87 ? 17.521 -7.090 -3.028 1.00 97.12 87 ASN A C 1
ATOM 694 O O . ASN A 1 87 ? 18.727 -7.337 -3.113 1.00 97.12 87 ASN A O 1
ATOM 698 N N . SER A 1 88 ? 16.611 -7.765 -3.730 1.00 97.62 88 SER A N 1
ATOM 699 C CA . SER A 1 88 ? 16.975 -8.766 -4.738 1.00 97.62 88 SER A CA 1
ATOM 700 C C . SER A 1 88 ? 17.618 -8.136 -5.983 1.00 97.62 88 SER A C 1
ATOM 702 O O . SER A 1 88 ? 17.436 -6.950 -6.275 1.00 97.62 88 SER A O 1
ATOM 704 N N . SER A 1 89 ? 18.385 -8.936 -6.732 1.00 97.62 89 SER A N 1
ATOM 705 C CA . SER A 1 89 ? 18.895 -8.520 -8.041 1.00 97.62 89 SER A CA 1
ATOM 706 C C . SER A 1 89 ? 17.847 -8.790 -9.117 1.00 97.62 89 SER A C 1
ATOM 708 O O . SER A 1 89 ? 17.361 -9.913 -9.234 1.00 97.62 89 SER A O 1
ATOM 710 N N . VAL A 1 90 ? 17.545 -7.773 -9.921 1.00 97.56 90 VAL A N 1
ATOM 711 C CA . VAL A 1 90 ? 16.580 -7.836 -11.025 1.00 97.56 90 VAL A CA 1
ATOM 712 C C . VAL A 1 90 ? 17.224 -7.379 -12.333 1.00 97.56 90 VAL A C 1
ATOM 714 O O . VAL A 1 90 ? 18.216 -6.643 -12.333 1.00 97.56 90 VAL A O 1
ATOM 717 N N . ILE A 1 91 ? 16.664 -7.825 -13.458 1.00 96.94 91 ILE A N 1
ATOM 718 C CA . ILE A 1 91 ? 17.085 -7.412 -14.800 1.00 96.94 91 ILE A CA 1
ATOM 719 C C . ILE A 1 91 ? 15.973 -6.580 -15.432 1.00 96.94 91 ILE A C 1
ATOM 721 O O . ILE A 1 91 ? 14.848 -7.049 -15.596 1.00 96.94 91 ILE A O 1
ATOM 725 N N . ILE A 1 92 ? 16.303 -5.354 -15.822 1.00 96.44 92 ILE A N 1
ATOM 726 C CA . ILE A 1 92 ? 15.399 -4.437 -16.510 1.00 96.44 92 ILE A CA 1
ATOM 727 C C . ILE A 1 92 ? 15.665 -4.546 -17.996 1.00 96.44 92 ILE A C 1
ATOM 729 O O . ILE A 1 92 ? 16.731 -4.164 -18.469 1.00 96.44 92 ILE A O 1
ATOM 733 N N . SER A 1 93 ? 14.706 -5.112 -18.718 1.00 95.38 93 SER A N 1
ATOM 734 C CA . SER A 1 93 ? 14.841 -5.390 -20.146 1.00 95.38 93 SER A CA 1
ATOM 735 C C . SER A 1 93 ? 14.735 -4.124 -20.997 1.00 95.38 93 SER A C 1
ATOM 737 O O . SER A 1 93 ? 14.211 -3.093 -20.569 1.00 95.38 93 SER A O 1
ATOM 739 N N . LEU A 1 94 ? 15.218 -4.215 -22.236 1.00 94.88 94 LEU A N 1
ATOM 740 C CA . LEU A 1 94 ? 15.000 -3.175 -23.238 1.00 94.88 94 LEU A CA 1
ATOM 741 C C . LEU A 1 94 ? 13.494 -2.975 -23.465 1.00 94.88 94 LEU A C 1
ATOM 743 O O . LEU A 1 94 ? 12.749 -3.947 -23.556 1.00 94.88 94 LEU A O 1
ATOM 747 N N . GLY A 1 95 ? 13.059 -1.716 -23.557 1.00 92.94 95 GLY A N 1
ATOM 748 C CA . GLY A 1 95 ? 11.646 -1.376 -23.751 1.00 92.94 95 GLY A CA 1
ATOM 749 C C . GLY A 1 95 ? 10.789 -1.417 -22.481 1.00 92.94 95 GLY A C 1
ATOM 750 O O . GLY A 1 95 ? 9.568 -1.470 -22.594 1.00 92.94 95 GLY A O 1
ATOM 751 N N . TYR A 1 96 ? 11.395 -1.398 -21.286 1.00 94.44 96 TYR A N 1
ATOM 752 C CA . TYR A 1 96 ? 10.644 -1.237 -20.035 1.00 94.44 96 TYR A CA 1
ATOM 753 C C . TYR A 1 96 ? 9.840 0.077 -20.022 1.00 94.44 96 TYR A C 1
ATOM 755 O O . TYR A 1 96 ? 10.265 1.071 -20.612 1.00 94.44 96 TYR A O 1
ATOM 763 N N . ASP A 1 97 ? 8.698 0.095 -19.326 1.00 94.88 97 ASP A N 1
ATOM 764 C CA . ASP A 1 97 ? 7.888 1.307 -19.153 1.00 94.88 97 ASP A CA 1
ATOM 765 C C . ASP A 1 97 ? 8.439 2.165 -17.992 1.00 94.88 97 ASP A C 1
ATOM 767 O O . ASP A 1 97 ? 8.394 1.723 -16.837 1.00 94.88 97 ASP A O 1
ATOM 771 N N . PRO A 1 98 ? 8.911 3.404 -18.239 1.00 94.00 98 PRO A N 1
ATOM 772 C CA . PRO A 1 98 ? 9.376 4.307 -17.184 1.00 94.00 98 PRO A CA 1
ATOM 773 C C . PRO A 1 98 ? 8.288 4.732 -16.185 1.00 94.00 98 PRO A C 1
ATOM 775 O O . PRO A 1 98 ? 8.609 5.246 -15.111 1.00 94.00 98 PRO A O 1
ATOM 778 N N . LYS A 1 99 ? 7.002 4.545 -16.519 1.00 94.75 99 LYS A N 1
ATOM 779 C CA . LYS A 1 99 ? 5.890 4.726 -15.576 1.00 94.75 99 LYS A CA 1
ATOM 780 C C . LYS A 1 99 ? 5.820 3.588 -14.567 1.00 94.75 99 LYS A C 1
ATOM 782 O O . LYS A 1 99 ? 5.448 3.834 -13.426 1.00 94.75 99 LYS A O 1
ATOM 787 N N . GLU A 1 100 ? 6.183 2.371 -14.969 1.00 96.00 100 GLU A N 1
ATOM 788 C CA . GLU A 1 100 ? 6.178 1.186 -14.108 1.00 96.00 100 GLU A CA 1
ATOM 789 C C . GLU A 1 100 ? 7.485 1.028 -13.332 1.00 96.00 100 GLU A C 1
ATOM 791 O O . GLU A 1 100 ? 7.458 0.602 -12.179 1.00 96.00 100 GLU A O 1
ATOM 796 N N . VAL A 1 101 ? 8.623 1.375 -13.938 1.00 97.38 101 VAL A N 1
ATOM 797 C CA . VAL A 1 101 ? 9.948 1.164 -13.347 1.00 97.38 101 VAL A CA 1
ATOM 798 C C . VAL A 1 101 ? 10.789 2.427 -13.456 1.00 97.38 101 VAL A C 1
ATOM 800 O O . VAL A 1 101 ? 11.128 2.885 -14.544 1.00 97.38 101 VAL A O 1
ATOM 803 N N . LYS A 1 102 ? 11.196 2.967 -12.310 1.00 97.06 102 LYS A N 1
ATOM 804 C CA . LYS A 1 102 ? 12.224 3.999 -12.220 1.00 97.06 102 LYS A CA 1
ATOM 805 C C . LYS A 1 102 ? 13.580 3.346 -12.002 1.00 97.06 102 LYS A C 1
ATOM 807 O O . LYS A 1 102 ? 13.835 2.765 -10.949 1.00 97.06 102 LYS A O 1
A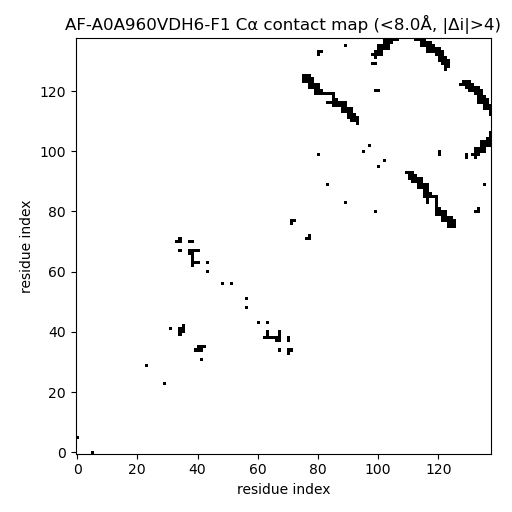TOM 812 N N . VAL A 1 103 ? 14.444 3.481 -13.000 1.00 96.44 103 VAL A N 1
ATOM 813 C CA . VAL A 1 103 ? 15.860 3.136 -12.887 1.00 96.44 103 VAL A CA 1
ATOM 814 C C . VAL A 1 103 ? 16.591 4.351 -12.322 1.00 96.44 103 VAL A C 1
ATOM 816 O O . VAL A 1 103 ? 16.484 5.446 -12.875 1.00 96.44 103 VAL A O 1
ATOM 819 N N . ILE A 1 104 ? 17.281 4.174 -11.200 1.00 94.44 104 ILE A N 1
ATOM 820 C CA . ILE A 1 104 ? 18.028 5.220 -10.493 1.00 94.44 104 ILE A CA 1
ATOM 821 C C . ILE A 1 104 ? 19.493 4.793 -10.334 1.00 94.44 104 ILE A C 1
ATOM 823 O O . ILE A 1 104 ? 19.804 3.615 -10.478 1.00 94.44 104 ILE A O 1
ATOM 827 N N . GLY A 1 105 ? 20.389 5.734 -10.034 1.00 91.56 105 GLY A N 1
ATOM 828 C CA . GLY A 1 105 ? 21.827 5.461 -9.922 1.00 91.56 105 GLY A CA 1
ATOM 829 C C . GLY A 1 105 ? 22.610 5.888 -11.163 1.00 91.56 105 GLY A C 1
ATOM 830 O O . GLY A 1 105 ? 22.234 6.841 -11.851 1.00 91.56 105 GLY A O 1
ATOM 831 N N . ASN A 1 106 ? 23.728 5.215 -11.438 1.00 89.38 106 ASN A N 1
ATOM 832 C CA . ASN A 1 106 ? 24.644 5.595 -12.516 1.00 89.38 106 ASN A CA 1
ATOM 833 C C . ASN A 1 106 ? 24.312 4.832 -13.798 1.00 89.38 106 ASN A C 1
ATOM 835 O O . ASN A 1 106 ? 25.065 3.968 -14.252 1.00 89.38 106 ASN A O 1
ATOM 839 N N . VAL A 1 107 ? 23.165 5.167 -14.384 1.00 88.44 107 VAL A N 1
ATOM 840 C CA . VAL A 1 107 ? 22.645 4.491 -15.573 1.00 88.44 107 VAL A CA 1
ATOM 841 C C . VAL A 1 107 ? 23.541 4.792 -16.777 1.00 88.44 107 VAL A C 1
ATOM 843 O O . VAL A 1 107 ? 23.552 5.904 -17.305 1.00 88.44 107 VAL A O 1
ATOM 846 N N . LYS A 1 108 ? 24.305 3.791 -17.222 1.00 87.69 108 LYS A N 1
ATOM 847 C CA . LYS A 1 108 ? 25.179 3.873 -18.400 1.00 87.69 108 LYS A CA 1
ATOM 848 C C . LYS A 1 108 ? 24.780 2.834 -19.437 1.00 87.69 108 LYS A C 1
ATOM 850 O O . LYS A 1 108 ? 24.470 1.695 -19.103 1.00 87.69 108 LYS A O 1
ATOM 855 N N . GLY A 1 109 ? 24.866 3.222 -20.706 1.00 88.56 109 GLY A N 1
ATOM 856 C CA . GLY A 1 109 ? 24.529 2.348 -21.826 1.00 88.56 109 GLY A CA 1
ATOM 857 C C . GLY A 1 109 ? 23.025 2.117 -21.980 1.00 88.56 109 GLY A C 1
ATOM 858 O O . GLY A 1 109 ? 22.195 2.823 -21.405 1.00 88.56 109 GLY A O 1
ATOM 859 N N . ILE A 1 110 ? 22.687 1.127 -22.798 1.00 89.25 110 ILE A N 1
ATOM 860 C CA . ILE A 1 110 ? 21.309 0.709 -23.067 1.00 89.25 110 ILE A CA 1
ATOM 861 C C . ILE A 1 110 ? 20.960 -0.527 -22.226 1.00 89.25 110 ILE A C 1
ATOM 863 O O . ILE A 1 110 ? 21.868 -1.299 -21.907 1.00 89.25 110 ILE A O 1
ATOM 867 N N . PRO A 1 111 ? 19.676 -0.747 -21.877 1.00 91.31 111 PRO A N 1
ATOM 868 C CA . PRO A 1 111 ? 19.268 -1.988 -21.238 1.00 91.31 111 PRO A CA 1
ATOM 869 C C . PRO A 1 111 ? 19.682 -3.219 -22.079 1.00 91.31 111 PRO A C 1
ATOM 871 O O . PRO A 1 111 ? 19.797 -3.111 -23.304 1.00 91.31 111 PRO A O 1
ATOM 874 N N . PRO A 1 112 ? 19.839 -4.403 -21.466 1.00 94.38 112 PRO A N 1
ATOM 875 C CA . PRO A 1 112 ? 19.345 -4.740 -20.139 1.00 94.38 112 PRO A CA 1
ATOM 876 C C . PRO A 1 112 ? 20.193 -4.165 -19.001 1.00 94.38 112 PRO A C 1
ATOM 878 O O . PRO A 1 112 ? 21.415 -4.288 -19.002 1.00 94.38 112 PRO A O 1
ATOM 881 N N . TYR A 1 113 ? 19.535 -3.579 -18.002 1.00 94.94 113 TYR A N 1
ATOM 882 C CA . TYR A 1 113 ? 20.203 -3.151 -16.777 1.00 94.94 113 TYR A CA 1
ATOM 883 C C . TYR A 1 113 ? 20.093 -4.240 -15.722 1.00 94.94 113 TYR A C 1
ATOM 885 O O . TYR A 1 113 ? 19.003 -4.753 -15.477 1.00 94.94 113 TYR A O 1
ATOM 893 N N . LYS A 1 114 ? 21.204 -4.574 -15.069 1.00 95.38 114 LYS A N 1
ATOM 894 C CA . LYS A 1 114 ? 21.188 -5.407 -13.869 1.00 95.38 114 LYS A CA 1
ATOM 895 C C . LYS A 1 114 ? 21.288 -4.490 -12.663 1.00 95.38 114 LYS A C 1
ATOM 897 O O . LYS A 1 114 ? 22.271 -3.770 -12.540 1.00 95.38 114 LYS A O 1
ATOM 902 N N . GLY A 1 115 ? 20.283 -4.536 -11.801 1.00 95.62 115 GLY A N 1
ATOM 903 C CA . GLY A 1 115 ? 20.196 -3.657 -10.645 1.00 95.62 115 GLY A CA 1
ATOM 904 C C . GLY A 1 115 ? 19.678 -4.362 -9.405 1.00 95.62 115 GLY A C 1
ATOM 905 O O . GLY A 1 115 ? 19.373 -5.560 -9.424 1.00 95.62 115 GLY A O 1
ATOM 906 N N . LYS A 1 116 ? 19.587 -3.600 -8.322 1.00 97.75 116 LYS A N 1
ATOM 907 C CA . LYS A 1 116 ? 19.001 -4.003 -7.048 1.00 97.75 116 LYS A CA 1
ATOM 908 C C . LYS A 1 116 ? 17.602 -3.403 -6.929 1.00 97.75 116 LYS A C 1
ATOM 910 O O . LYS A 1 116 ? 17.431 -2.194 -7.074 1.00 97.75 116 LYS A O 1
ATOM 915 N N . LEU A 1 117 ? 16.596 -4.234 -6.670 1.00 98.31 117 LEU A N 1
ATOM 916 C CA . LEU A 1 117 ? 15.227 -3.772 -6.450 1.00 98.31 117 LEU A CA 1
ATOM 917 C C . LEU A 1 117 ? 1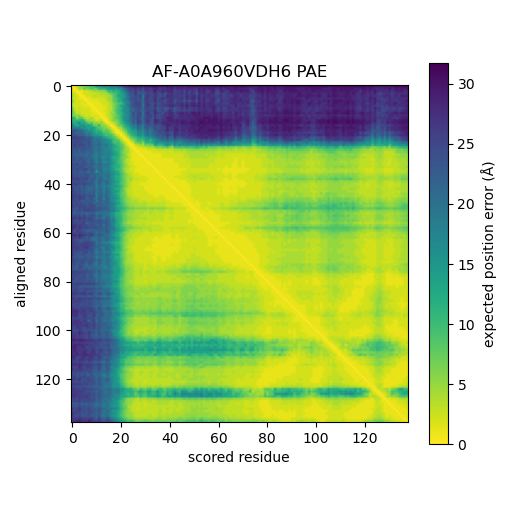5.147 -3.054 -5.099 1.00 98.31 117 LEU A C 1
ATOM 919 O O . LEU A 1 117 ? 15.330 -3.685 -4.065 1.00 98.31 117 LEU A O 1
ATOM 923 N N . LEU A 1 118 ? 14.882 -1.752 -5.088 1.00 97.88 118 LEU A N 1
ATOM 924 C CA . LEU A 1 118 ? 14.717 -0.977 -3.854 1.00 97.88 118 LEU A CA 1
ATOM 925 C C . LEU A 1 118 ? 13.263 -0.910 -3.400 1.00 97.88 118 LEU A C 1
ATOM 927 O O . LEU A 1 118 ? 12.995 -0.915 -2.208 1.00 97.88 118 LEU A O 1
ATOM 931 N N . HIS A 1 119 ? 12.332 -0.849 -4.351 1.00 98.12 119 HIS A N 1
ATOM 932 C CA . HIS A 1 119 ? 10.903 -0.874 -4.073 1.00 98.12 119 HIS A CA 1
ATOM 933 C C . HIS A 1 119 ? 10.185 -1.616 -5.195 1.00 98.12 119 HIS A C 1
ATOM 935 O O . HIS A 1 119 ? 10.388 -1.313 -6.372 1.00 98.12 119 HIS A O 1
ATOM 941 N N . LYS A 1 120 ? 9.313 -2.567 -4.858 1.00 97.81 120 LYS A N 1
ATOM 942 C CA . LYS A 1 120 ? 8.651 -3.438 -5.852 1.00 97.81 120 LYS A CA 1
ATOM 943 C C . LYS A 1 120 ? 7.580 -2.762 -6.707 1.00 97.81 120 LYS A C 1
ATOM 945 O O . LYS A 1 120 ? 7.112 -3.351 -7.680 1.00 97.81 120 LYS A O 1
ATOM 950 N N . GLY A 1 121 ? 7.188 -1.542 -6.345 1.00 97.31 121 GLY A N 1
ATOM 951 C CA . GLY A 1 121 ? 6.110 -0.804 -6.997 1.00 97.31 121 GLY A CA 1
ATOM 952 C C . GLY A 1 121 ? 4.734 -1.410 -6.730 1.00 97.31 121 GLY A C 1
ATOM 953 O O . GLY A 1 121 ? 4.604 -2.514 -6.206 1.00 97.31 121 GLY A O 1
ATOM 954 N N . TRP A 1 122 ? 3.692 -0.681 -7.109 1.00 97.12 122 TRP A N 1
ATOM 955 C CA . TRP A 1 122 ? 2.302 -1.070 -6.914 1.00 97.12 122 TRP A CA 1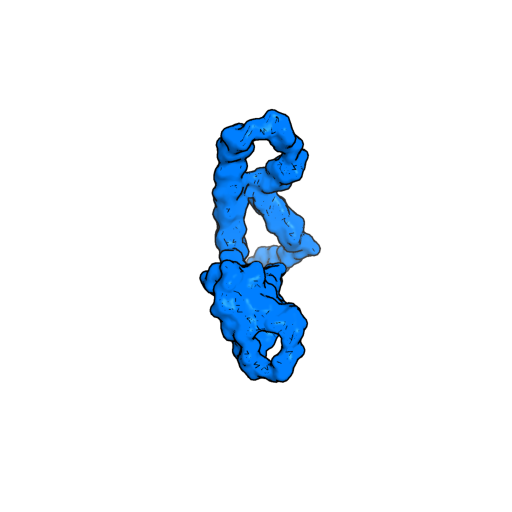
ATOM 956 C C . TRP A 1 122 ? 1.463 -0.655 -8.112 1.00 97.12 122 TRP A C 1
ATOM 958 O O . TRP A 1 122 ? 1.579 0.464 -8.614 1.00 97.12 122 TRP A O 1
ATOM 968 N N . ARG A 1 123 ? 0.572 -1.544 -8.540 1.00 95.06 123 ARG A N 1
ATOM 969 C CA . ARG A 1 123 ? -0.433 -1.276 -9.567 1.00 95.06 123 ARG A CA 1
ATOM 970 C C . ARG A 1 123 ? -1.810 -1.717 -9.098 1.00 95.06 123 ARG A C 1
ATOM 972 O O . ARG A 1 123 ? -1.931 -2.699 -8.361 1.00 95.06 123 ARG A O 1
ATOM 979 N N . ALA A 1 124 ? -2.844 -1.029 -9.558 1.00 92.69 124 ALA A N 1
ATOM 980 C CA . ALA A 1 124 ? -4.201 -1.542 -9.491 1.00 92.69 124 ALA A CA 1
ATOM 981 C C . ALA A 1 124 ? -4.348 -2.596 -10.592 1.00 92.69 124 ALA A C 1
ATOM 983 O O . ALA A 1 124 ? -4.210 -2.290 -11.778 1.00 92.69 124 ALA A O 1
ATOM 984 N N . HIS A 1 125 ? -4.599 -3.855 -10.223 1.00 82.44 125 HIS A N 1
ATOM 985 C CA . HIS A 1 125 ? -4.819 -4.899 -11.227 1.00 82.44 125 HIS A CA 1
ATOM 986 C C . HIS A 1 125 ? -6.079 -4.600 -12.045 1.00 82.44 125 HIS A C 1
ATOM 988 O O . HIS A 1 125 ? -6.104 -4.777 -13.263 1.00 82.44 125 HIS A O 1
ATOM 994 N N . ARG A 1 126 ? -7.110 -4.066 -11.384 1.00 69.75 126 ARG A N 1
ATOM 995 C CA . ARG A 1 126 ? -8.308 -3.56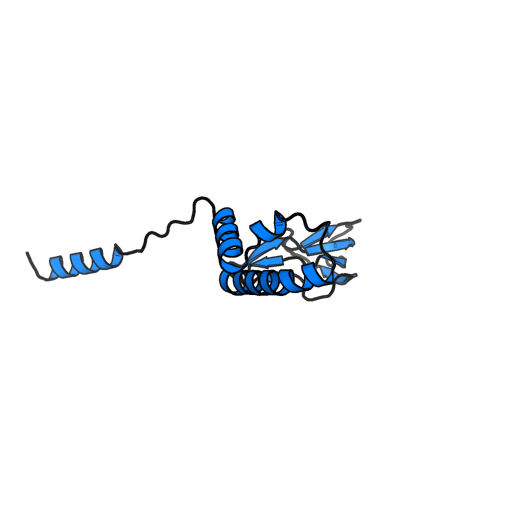9 -12.050 1.00 69.75 126 ARG A CA 1
ATOM 996 C C . ARG A 1 126 ? -7.984 -2.238 -12.737 1.00 69.75 126 ARG A C 1
ATOM 998 O O . ARG A 1 126 ? -7.751 -1.245 -12.063 1.00 69.75 126 ARG A O 1
ATOM 1005 N N . GLY A 1 127 ? -7.954 -2.234 -14.070 1.00 68.38 127 GLY A N 1
ATOM 1006 C CA . GLY A 1 127 ? -7.617 -1.055 -14.884 1.00 68.38 127 GLY A CA 1
ATOM 1007 C C . GLY A 1 127 ? -6.152 -0.977 -15.332 1.00 68.38 127 GLY A C 1
ATOM 1008 O O . GLY A 1 127 ? -5.844 -0.183 -16.212 1.00 68.38 127 GLY A O 1
ATOM 1009 N N . ASN A 1 128 ? -5.273 -1.838 -14.799 1.00 80.69 128 ASN A N 1
ATOM 1010 C CA . ASN A 1 128 ? -3.835 -1.880 -15.103 1.00 80.69 128 ASN A CA 1
ATOM 1011 C C . ASN A 1 128 ? -3.127 -0.518 -14.948 1.00 80.69 128 ASN A C 1
ATOM 1013 O O . ASN A 1 128 ? -2.241 -0.167 -15.726 1.00 80.69 128 ASN A O 1
ATOM 1017 N N . GLU A 1 129 ? -3.526 0.255 -13.940 1.00 90.94 129 GLU A N 1
ATOM 1018 C CA . GLU A 1 129 ? -2.946 1.567 -13.658 1.00 90.94 129 GLU A CA 1
ATOM 1019 C C . GLU A 1 129 ? -1.824 1.460 -12.622 1.00 90.94 129 GLU A C 1
ATOM 1021 O O . GLU A 1 129 ? -1.952 0.779 -11.598 1.00 90.94 129 GLU A O 1
ATOM 1026 N N . VAL A 1 130 ? -0.716 2.161 -12.871 1.00 94.81 130 VAL A N 1
ATOM 1027 C CA . VAL A 1 130 ? 0.396 2.247 -11.921 1.00 94.81 130 VAL A CA 1
ATOM 1028 C C . VAL A 1 130 ? 0.030 3.199 -10.789 1.00 94.81 130 VAL A C 1
ATOM 1030 O O . VAL A 1 130 ? -0.227 4.376 -11.023 1.00 94.81 130 VAL A O 1
ATOM 1033 N N . ILE A 1 131 ? 0.056 2.691 -9.556 1.00 94.75 131 ILE A N 1
ATOM 1034 C CA . ILE A 1 131 ? -0.149 3.484 -8.336 1.00 94.75 131 ILE A CA 1
ATOM 1035 C C . ILE A 1 131 ? 1.183 4.095 -7.900 1.00 94.75 131 ILE A C 1
ATOM 1037 O O . ILE A 1 131 ? 1.261 5.273 -7.564 1.00 94.75 131 ILE A O 1
ATOM 1041 N N . TYR A 1 132 ? 2.241 3.283 -7.905 1.00 96.62 132 TYR A N 1
ATOM 1042 C CA . TYR A 1 132 ? 3.582 3.715 -7.547 1.00 96.62 132 TYR A CA 1
ATOM 1043 C C . TYR A 1 132 ? 4.622 2.903 -8.325 1.00 96.62 132 TYR A C 1
ATOM 1045 O O . TYR A 1 132 ? 4.528 1.674 -8.342 1.00 96.62 132 TYR A O 1
ATOM 1053 N N . PRO A 1 133 ? 5.617 3.541 -8.961 1.00 97.44 133 PRO A N 1
ATOM 1054 C CA . PRO A 1 133 ? 6.602 2.817 -9.749 1.00 97.44 133 PRO A CA 1
ATOM 1055 C C . PRO A 1 133 ? 7.481 1.926 -8.868 1.00 97.44 133 PRO A C 1
ATOM 1057 O O . PRO A 1 133 ? 7.765 2.230 -7.704 1.00 97.44 133 PRO A O 1
ATOM 1060 N N . ALA A 1 134 ? 7.956 0.833 -9.449 1.00 98.06 134 ALA A N 1
ATOM 1061 C CA . ALA A 1 134 ? 9.094 0.111 -8.916 1.00 98.06 134 ALA A CA 1
ATOM 1062 C C . ALA A 1 134 ? 10.348 0.985 -8.996 1.00 98.06 134 ALA A C 1
ATOM 1064 O O . ALA A 1 134 ? 10.473 1.827 -9.886 1.00 98.06 134 ALA A O 1
ATOM 1065 N N . GLN A 1 135 ? 11.275 0.789 -8.068 1.00 98.19 135 GLN A N 1
ATOM 1066 C CA . GLN A 1 135 ? 12.542 1.510 -8.028 1.00 98.19 135 GLN A CA 1
ATOM 1067 C C . GLN A 1 135 ? 13.682 0.513 -8.062 1.00 98.19 135 GLN A C 1
ATOM 1069 O O . GLN A 1 135 ? 13.723 -0.408 -7.246 1.00 98.19 135 GLN A O 1
ATOM 1074 N N . VAL A 1 136 ? 14.589 0.695 -9.015 1.00 98.00 136 VAL A N 1
ATOM 1075 C CA . VAL A 1 136 ? 15.711 -0.210 -9.250 1.00 98.00 136 VAL A CA 1
ATOM 1076 C C . VAL A 1 136 ? 16.978 0.618 -9.335 1.00 98.00 136 VAL A C 1
ATOM 1078 O O . VAL A 1 136 ? 17.082 1.509 -10.176 1.00 98.00 136 VAL A O 1
ATOM 1081 N N . GLU A 1 137 ? 17.922 0.327 -8.452 1.00 97.44 137 GLU A N 1
ATOM 1082 C CA . GLU A 1 137 ? 19.239 0.954 -8.442 1.00 97.44 137 GLU A CA 1
ATOM 1083 C C . GLU A 1 137 ? 20.193 0.180 -9.350 1.00 97.44 137 GLU A C 1
ATOM 1085 O O . GLU A 1 137 ? 20.306 -1.042 -9.227 1.00 97.44 137 GLU A O 1
ATOM 1090 N N . VAL A 1 138 ? 20.850 0.895 -10.265 1.00 93.62 138 VAL A N 1
ATOM 1091 C CA . VAL A 1 138 ? 21.819 0.372 -11.240 1.00 93.62 138 VAL A CA 1
ATOM 1092 C C . VAL A 1 138 ? 23.159 1.081 -11.085 1.00 93.62 138 VAL A C 1
ATOM 1094 O O . VAL A 1 138 ? 23.173 2.331 -10.945 1.00 93.62 138 VAL A O 1
#

Radius of gyration: 23.81 Å; Cα contacts (8 Å, |Δi|>4): 173; chains: 1; bounding box: 75×25×61 Å

Mean predicted aligned error: 9.63 Å

Foldseek 3Di:
DDPVVVVVVVVVVVVVPPPPPPPDPCVPVVLVVQLCVFQVVVVLVPDDCVPPDPVRCVVRVVRSVVRNVVSCCVPFNKDFQDPDDAQDKDWDAAPDDCLAEDEDEDDDDGDRDIFGWHARFMARPVVRGGPGHTYTYD

Solvent-accessible surface area (backbone atoms only — not comparable to full-atom values): 7934 Å² total; per-residue (Å²): 137,56,69,68,58,56,51,52,50,48,56,53,48,66,69,62,70,59,72,83,81,68,75,62,96,50,61,69,59,53,52,50,50,50,34,33,74,66,17,40,48,59,61,60,75,68,52,85,59,88,86,55,52,72,68,59,49,53,65,53,47,55,55,31,50,52,35,34,51,50,50,45,47,76,74,34,39,70,40,59,71,44,91,62,59,67,70,37,79,46,76,44,54,69,87,66,55,69,71,52,41,40,79,40,74,73,82,72,87,71,59,66,42,70,26,34,28,69,35,37,26,32,23,26,60,65,85,70,42,71,75,39,48,17,32,30,42,64